Protein AF-A0A3B9R3A2-F1 (afdb_monomer_lite)

pLDDT: mean 71.06, std 8.5, range [55.0, 84.44]

Secondary structure (DSSP, 8-state):
-THHHHHHHHHHHHHHHHHHHHHTT--SHHHHHHHHHHHHHHH-

Radius of gyration: 12.18 Å; chains: 1; bounding box: 26×16×34 Å

Structure (mmCIF, N/CA/C/O backbone):
data_AF-A0A3B9R3A2-F1
#
_entry.id   AF-A0A3B9R3A2-F1
#
loop_
_atom_site.group_PDB
_atom_site.id
_atom_site.type_symbol
_atom_site.label_atom_id
_atom_site.label_alt_id
_atom_site.label_comp_id
_atom_site.label_asym_id
_atom_site.label_entity_id
_atom_site.label_seq_id
_atom_site.pdbx_PDB_ins_code
_atom_site.Cartn_x
_atom_site.Cartn_y
_atom_site.Cartn_z
_atom_site.occupancy
_atom_site.B_iso_or_equiv
_atom_site.auth_seq_id
_atom_site.auth_comp_id
_atom_site.auth_asym_id
_atom_site.auth_atom_id
_atom_site.pdbx_PDB_model_num
ATOM 1 N N . MET A 1 1 ? 10.149 -7.668 -22.260 1.00 56.69 1 MET A N 1
ATOM 2 C CA . MET A 1 1 ? 11.051 -6.704 -21.592 1.00 56.69 1 MET A CA 1
ATOM 3 C C . MET A 1 1 ? 10.432 -6.313 -20.256 1.00 56.69 1 MET A C 1
ATOM 5 O O . MET A 1 1 ? 9.415 -5.638 -20.248 1.00 56.69 1 MET A O 1
ATOM 9 N N . ASN A 1 2 ? 11.006 -6.788 -19.146 1.00 70.88 2 ASN A N 1
ATOM 10 C CA . ASN A 1 2 ? 10.459 -6.761 -17.772 1.00 70.88 2 ASN A CA 1
ATOM 11 C C . ASN A 1 2 ? 10.227 -5.372 -17.139 1.00 70.88 2 ASN A C 1
ATOM 13 O O . ASN A 1 2 ? 9.867 -5.281 -15.971 1.00 70.88 2 ASN A O 1
ATOM 17 N N . TRP A 1 3 ? 10.430 -4.288 -17.879 1.00 83.81 3 TRP A N 1
ATOM 18 C CA . TRP A 1 3 ? 10.333 -2.923 -17.362 1.00 83.81 3 TRP A CA 1
ATOM 19 C C . TRP A 1 3 ? 8.929 -2.544 -16.881 1.00 83.81 3 TRP A C 1
ATOM 21 O O . TRP A 1 3 ? 8.795 -1.847 -15.883 1.00 83.81 3 TRP A O 1
ATOM 31 N N . ILE A 1 4 ? 7.884 -3.055 -17.535 1.00 82.38 4 ILE A N 1
ATOM 32 C CA . ILE A 1 4 ? 6.490 -2.827 -17.123 1.00 82.38 4 ILE A CA 1
ATOM 33 C C . ILE A 1 4 ? 6.212 -3.401 -15.728 1.00 82.38 4 ILE A C 1
ATOM 35 O O . ILE A 1 4 ? 5.554 -2.753 -14.922 1.00 82.38 4 ILE A O 1
ATOM 39 N N . ILE A 1 5 ? 6.784 -4.564 -15.409 1.00 81.50 5 ILE A N 1
ATOM 40 C CA . ILE A 1 5 ? 6.626 -5.209 -14.098 1.00 81.50 5 ILE A CA 1
ATOM 41 C C . ILE A 1 5 ? 7.348 -4.405 -13.010 1.00 81.50 5 ILE A C 1
ATOM 43 O O . ILE A 1 5 ? 6.817 -4.244 -11.917 1.00 81.50 5 ILE A O 1
ATOM 47 N N . LEU A 1 6 ? 8.523 -3.843 -13.315 1.00 84.44 6 LEU A N 1
ATOM 48 C CA . LEU A 1 6 ? 9.263 -2.992 -12.376 1.00 84.44 6 LEU A CA 1
ATOM 49 C C . LEU A 1 6 ? 8.514 -1.687 -12.065 1.00 84.44 6 LEU A C 1
ATOM 51 O O . LEU A 1 6 ? 8.496 -1.251 -10.918 1.00 84.44 6 LEU A O 1
ATOM 55 N N . ILE A 1 7 ? 7.863 -1.087 -13.067 1.00 83.88 7 ILE A N 1
ATOM 56 C CA . ILE A 1 7 ? 7.042 0.117 -12.871 1.00 83.88 7 ILE A CA 1
ATOM 57 C C . ILE A 1 7 ? 5.803 -0.194 -12.023 1.00 83.88 7 ILE A C 1
ATOM 59 O O . ILE A 1 7 ? 5.501 0.556 -11.097 1.00 83.88 7 ILE A O 1
ATOM 63 N N . ILE A 1 8 ? 5.114 -1.307 -12.295 1.00 83.06 8 ILE A N 1
ATOM 64 C CA . ILE A 1 8 ? 3.945 -1.736 -11.510 1.00 83.06 8 ILE A CA 1
ATOM 65 C C . ILE A 1 8 ? 4.342 -2.013 -10.054 1.00 83.06 8 ILE A C 1
ATOM 67 O O . ILE A 1 8 ? 3.671 -1.531 -9.144 1.00 83.06 8 ILE A O 1
ATOM 71 N N . ALA A 1 9 ? 5.471 -2.692 -9.826 1.00 81.56 9 ALA A N 1
ATOM 72 C CA . ALA A 1 9 ? 5.990 -2.947 -8.483 1.00 81.56 9 ALA A CA 1
ATOM 73 C C . ALA A 1 9 ? 6.277 -1.646 -7.707 1.00 81.56 9 ALA A C 1
ATOM 75 O O . ALA A 1 9 ? 5.910 -1.533 -6.539 1.00 81.56 9 ALA A O 1
ATOM 76 N N . GLY A 1 10 ? 6.860 -0.635 -8.364 1.00 82.19 10 GLY A N 1
ATOM 77 C CA . GLY A 1 10 ? 7.115 0.668 -7.740 1.00 82.19 10 GLY A CA 1
ATOM 78 C C . GLY A 1 10 ? 5.836 1.431 -7.373 1.00 82.19 10 GLY A C 1
ATOM 79 O O . GLY A 1 10 ? 5.756 2.026 -6.300 1.00 82.19 10 GLY A O 1
ATOM 80 N N . ILE A 1 11 ? 4.807 1.386 -8.227 1.00 81.25 11 ILE A N 1
ATOM 81 C CA . ILE A 1 11 ? 3.504 2.018 -7.944 1.00 81.25 11 ILE A CA 1
ATOM 82 C C . ILE A 1 11 ? 2.824 1.346 -6.745 1.00 81.25 11 ILE A C 1
ATOM 84 O O . ILE A 1 11 ? 2.230 2.028 -5.907 1.00 81.25 11 ILE A O 1
ATOM 88 N N . PHE A 1 12 ? 2.959 0.027 -6.630 1.00 78.81 12 PHE A N 1
ATOM 89 C CA . PHE A 1 12 ? 2.420 -0.743 -5.515 1.00 78.81 12 PHE A CA 1
ATOM 90 C C . PHE A 1 12 ? 3.029 -0.343 -4.174 1.00 78.81 12 PHE A C 1
ATOM 92 O O . PHE A 1 12 ? 2.316 -0.150 -3.192 1.00 78.81 12 PHE A O 1
ATOM 99 N N . GLU A 1 13 ? 4.349 -0.180 -4.143 1.00 81.69 13 GLU A N 1
ATOM 100 C CA . GLU A 1 13 ? 5.090 0.167 -2.933 1.00 81.69 13 GLU A CA 1
ATOM 101 C C . GLU A 1 13 ? 4.720 1.570 -2.430 1.00 81.69 13 GLU A C 1
ATOM 103 O O . GLU A 1 13 ? 4.494 1.770 -1.233 1.00 81.69 13 GLU A O 1
ATOM 108 N N . VAL A 1 14 ? 4.539 2.525 -3.351 1.00 80.50 14 VAL A N 1
ATOM 109 C CA . VAL A 1 14 ? 4.065 3.878 -3.024 1.00 80.50 14 VAL A CA 1
ATOM 110 C C . VAL A 1 14 ? 2.617 3.853 -2.529 1.00 80.50 14 VAL A C 1
ATOM 112 O O . VAL A 1 14 ? 2.320 4.479 -1.512 1.00 80.50 14 VAL A O 1
ATOM 115 N N . ALA A 1 15 ? 1.720 3.105 -3.183 1.00 77.88 15 ALA A N 1
ATOM 116 C CA . ALA A 1 15 ? 0.329 2.963 -2.743 1.00 77.88 15 ALA A CA 1
ATOM 117 C C . ALA A 1 15 ? 0.231 2.330 -1.342 1.00 77.88 15 ALA A C 1
ATOM 119 O O . ALA A 1 15 ? -0.573 2.768 -0.515 1.00 77.88 15 ALA A O 1
ATOM 120 N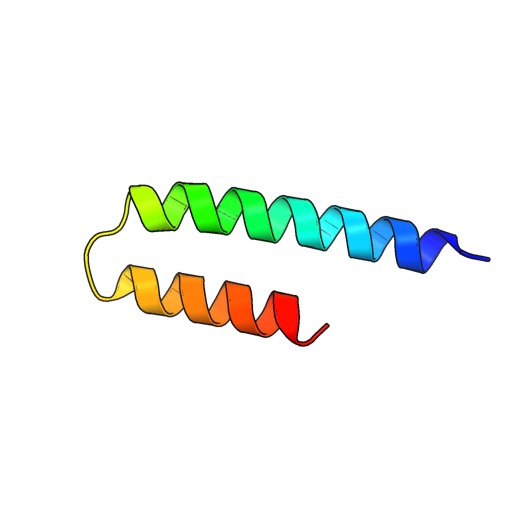 N . PHE A 1 16 ? 1.092 1.356 -1.043 1.00 74.75 16 PHE A N 1
ATOM 121 C CA . PHE A 1 16 ? 1.156 0.674 0.249 1.00 74.75 16 PHE A CA 1
ATOM 122 C C . PHE A 1 16 ? 1.677 1.586 1.367 1.00 74.75 16 PHE A C 1
ATOM 124 O O . PHE A 1 16 ? 1.075 1.673 2.440 1.00 74.75 16 PHE A O 1
ATOM 131 N N . ALA A 1 17 ? 2.766 2.317 1.108 1.00 80.62 17 ALA A N 1
ATOM 132 C CA . ALA A 1 17 ? 3.323 3.287 2.049 1.00 80.62 17 ALA A CA 1
ATOM 133 C C . ALA A 1 17 ? 2.339 4.433 2.330 1.00 80.62 17 ALA A C 1
ATOM 135 O O . ALA A 1 17 ? 2.164 4.847 3.479 1.00 80.62 17 ALA A O 1
ATOM 136 N N . PHE A 1 18 ? 1.641 4.894 1.289 1.00 75.00 18 PHE A N 1
ATOM 137 C CA . PHE A 1 18 ? 0.578 5.885 1.402 1.00 75.00 18 PHE A CA 1
ATOM 138 C C . PHE A 1 18 ? -0.564 5.330 2.285 1.00 75.00 18 PHE A C 1
ATOM 140 O O . PHE A 1 18 ? -0.993 6.019 3.215 1.00 75.00 18 PHE A O 1
ATOM 147 N N . CYS A 1 19 ? -0.975 4.060 2.090 1.00 74.75 19 CYS A N 1
ATOM 148 C CA . CYS A 1 19 ? -2.031 3.395 2.879 1.00 74.75 19 CYS A CA 1
ATOM 149 C C . CYS A 1 19 ? -1.713 3.332 4.359 1.00 74.75 19 CYS A C 1
ATOM 151 O O . CYS A 1 19 ? -2.545 3.705 5.185 1.00 74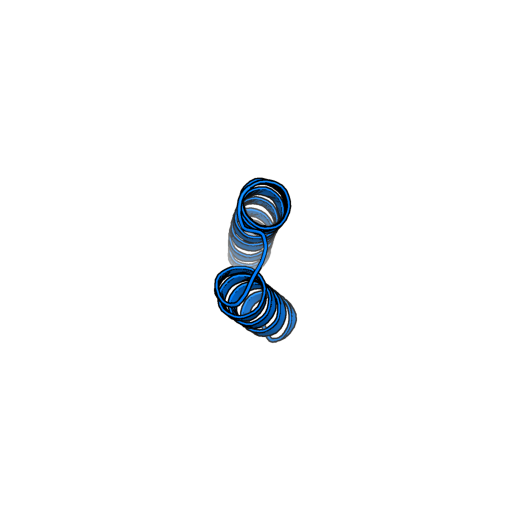.75 19 CYS A O 1
ATOM 153 N N . LEU A 1 20 ? -0.498 2.916 4.702 1.00 70.94 20 LEU A N 1
ATOM 154 C CA . LEU A 1 20 ? -0.062 2.842 6.092 1.00 70.94 20 LEU A CA 1
ATOM 155 C C . LEU A 1 20 ? 0.020 4.218 6.759 1.00 70.94 20 LEU A C 1
ATOM 157 O O . LEU A 1 20 ? -0.342 4.347 7.929 1.00 70.94 20 LEU A O 1
ATOM 161 N N . GLY A 1 21 ? 0.465 5.247 6.031 1.00 73.75 21 GLY A N 1
ATOM 162 C CA . GLY A 1 21 ? 0.541 6.613 6.553 1.00 73.75 21 GLY A CA 1
ATOM 163 C C . GLY A 1 21 ? -0.828 7.160 6.948 1.00 73.75 21 GLY A C 1
ATOM 164 O O . GLY A 1 21 ? -0.990 7.729 8.024 1.00 73.75 21 GLY A O 1
ATOM 165 N N . LYS A 1 22 ? -1.838 6.924 6.111 1.00 67.62 22 LYS A N 1
ATOM 166 C CA . LYS A 1 22 ? -3.171 7.513 6.290 1.00 67.62 22 LYS A CA 1
ATOM 167 C C . LYS A 1 22 ? -4.127 6.627 7.083 1.00 67.62 22 LYS A C 1
ATOM 169 O O . LYS A 1 22 ? -4.974 7.163 7.787 1.00 67.62 22 LYS A O 1
ATOM 174 N N . ALA A 1 23 ? -3.912 5.310 7.112 1.00 64.81 23 ALA A N 1
ATOM 175 C CA . ALA A 1 23 ? -4.542 4.419 8.089 1.00 64.81 23 ALA A CA 1
ATOM 176 C C . ALA A 1 23 ? -4.134 4.747 9.538 1.00 64.81 23 ALA A C 1
ATOM 178 O O . ALA A 1 23 ? -4.917 4.522 10.456 1.00 64.81 23 ALA A O 1
ATOM 179 N N . LYS A 1 24 ? -2.928 5.294 9.759 1.00 63.88 24 LYS A N 1
ATOM 180 C CA . LYS A 1 24 ? -2.495 5.761 11.088 1.00 63.88 24 LYS A CA 1
ATOM 181 C C . LYS A 1 24 ? -3.104 7.103 11.499 1.00 63.88 24 LYS A C 1
ATOM 183 O O . LYS A 1 24 ? -3.172 7.373 12.693 1.00 63.88 24 LYS A O 1
ATOM 188 N N . GLU A 1 25 ? -3.497 7.940 10.543 1.00 64.75 25 GLU A N 1
ATOM 189 C CA . GLU A 1 25 ? -3.981 9.303 10.803 1.00 64.75 25 GLU A CA 1
ATOM 190 C C . GLU A 1 25 ? -5.518 9.380 10.856 1.00 64.75 25 GLU A C 1
ATOM 192 O O . GLU A 1 25 ? -6.078 10.128 11.653 1.00 64.75 25 GLU A O 1
ATOM 197 N N . SER A 1 26 ? -6.215 8.555 10.071 1.00 56.16 26 SER A N 1
ATOM 198 C CA . SER A 1 26 ? -7.678 8.541 10.000 1.00 56.16 26 SER A CA 1
ATOM 199 C C . SER A 1 26 ? -8.297 7.457 10.892 1.00 56.16 26 SER A C 1
ATOM 201 O O . SER A 1 26 ? -8.212 6.268 10.596 1.00 56.16 26 SER A O 1
ATOM 203 N N . THR A 1 27 ? -8.999 7.863 11.956 1.00 55.00 27 THR A N 1
ATOM 204 C CA . THR A 1 27 ? -9.817 6.976 12.809 1.00 55.00 27 THR A CA 1
ATOM 205 C C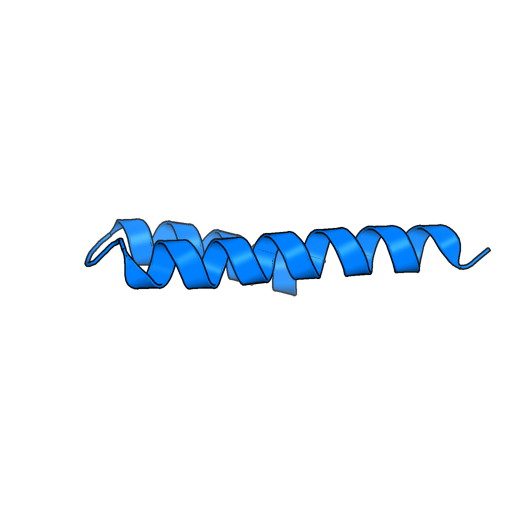 . THR A 1 27 ? -11.296 7.156 12.457 1.00 55.00 27 THR A C 1
ATOM 207 O O . THR A 1 27 ? -11.906 8.150 12.839 1.00 55.00 27 THR A O 1
ATOM 210 N N . GLY A 1 28 ? -11.877 6.214 11.702 1.00 67.19 28 GLY A N 1
ATOM 211 C CA . GLY A 1 28 ? -13.290 6.245 11.294 1.00 67.19 28 GLY A CA 1
ATOM 212 C C . GLY A 1 28 ? -13.527 5.801 9.844 1.00 67.19 28 GLY A C 1
ATOM 213 O O . GLY A 1 28 ? -12.831 4.932 9.327 1.00 67.19 28 GLY A O 1
ATOM 214 N N . ASN A 1 29 ? -14.510 6.412 9.171 1.00 60.53 29 ASN A N 1
ATOM 215 C CA . ASN A 1 29 ? -14.976 6.050 7.818 1.00 60.53 29 ASN A CA 1
ATOM 216 C C . ASN A 1 29 ? -13.913 6.217 6.706 1.00 60.53 29 ASN A C 1
ATOM 218 O O . ASN A 1 29 ? -13.993 5.592 5.651 1.00 60.53 29 ASN A O 1
ATOM 222 N N . GLU A 1 30 ? -12.889 7.032 6.942 1.00 61.03 30 GLU A N 1
ATOM 223 C CA . GLU A 1 30 ? -11.775 7.249 6.012 1.00 61.03 30 GLU A CA 1
ATOM 224 C C . GLU A 1 30 ? -10.826 6.038 5.934 1.00 61.03 30 GLU A C 1
ATOM 226 O O . GLU A 1 30 ? -10.260 5.774 4.875 1.00 61.03 30 GLU A O 1
ATOM 231 N N . MET A 1 31 ? -10.721 5.230 6.998 1.00 62.88 31 MET A N 1
ATOM 232 C CA . MET A 1 31 ? -9.960 3.972 6.989 1.00 62.88 31 MET A CA 1
ATOM 233 C C . MET A 1 31 ? -10.512 2.984 5.948 1.00 62.88 31 MET A C 1
ATOM 235 O O . MET A 1 31 ? -9.746 2.258 5.319 1.00 62.88 31 MET A O 1
ATOM 239 N N . TYR A 1 32 ? -11.830 2.991 5.720 1.00 60.84 32 TYR A N 1
ATOM 240 C CA . TYR A 1 32 ? -12.494 2.136 4.730 1.00 60.84 32 TYR A CA 1
ATOM 241 C C . TYR A 1 32 ? -12.154 2.536 3.288 1.00 60.84 32 TYR A C 1
ATOM 243 O O . 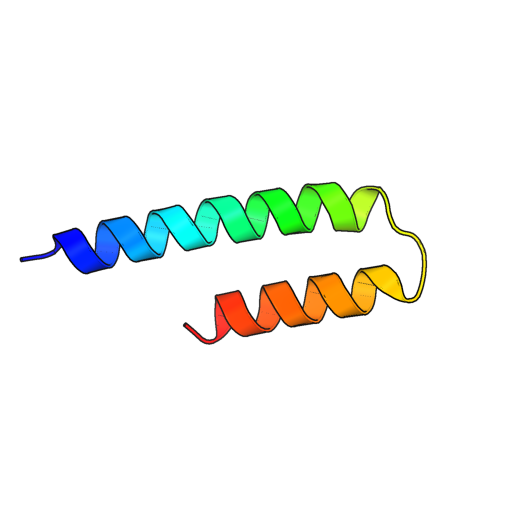TYR A 1 32 ? -11.907 1.671 2.452 1.00 60.84 32 TYR A O 1
ATOM 251 N N . LEU A 1 33 ? -12.068 3.841 3.003 1.00 64.56 33 LEU A N 1
ATOM 252 C CA . LEU A 1 33 ? -11.617 4.362 1.704 1.00 64.56 33 LEU A CA 1
ATOM 253 C C . LEU A 1 33 ? -10.170 3.954 1.399 1.00 64.56 33 LEU A C 1
ATOM 255 O O . LEU A 1 33 ? -9.850 3.583 0.270 1.00 64.56 33 LEU A O 1
ATOM 259 N N . TRP A 1 34 ? -9.313 3.956 2.418 1.00 67.31 34 TRP A N 1
ATOM 260 C CA . TRP A 1 34 ? -7.929 3.503 2.301 1.00 67.31 34 TRP A CA 1
ATOM 261 C C . TRP A 1 34 ? -7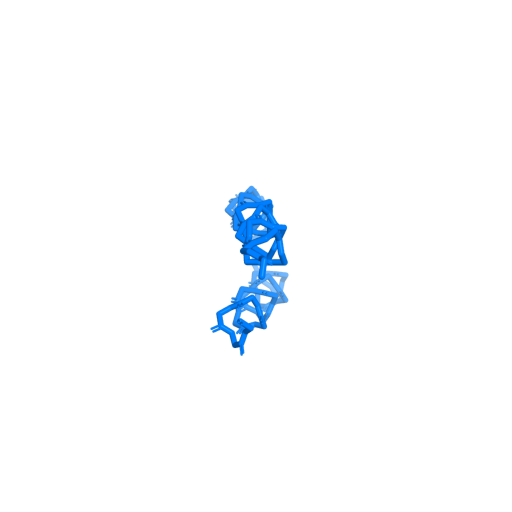.800 1.987 2.151 1.00 67.31 34 TRP A C 1
ATOM 263 O O . TRP A 1 34 ? -7.002 1.525 1.340 1.00 67.31 34 TRP A O 1
ATOM 273 N N . TYR A 1 35 ? -8.639 1.210 2.837 1.00 65.44 35 TYR A N 1
ATOM 274 C CA . TYR A 1 35 ? -8.732 -0.237 2.631 1.00 65.44 35 TYR A CA 1
ATOM 275 C C . TYR A 1 35 ? -9.230 -0.610 1.227 1.00 65.44 35 TYR A C 1
ATOM 277 O O . TYR A 1 35 ? -8.758 -1.589 0.656 1.00 65.44 35 TYR A O 1
ATOM 285 N N . ILE A 1 36 ? -10.139 0.174 0.638 1.00 69.12 36 ILE A N 1
ATOM 286 C CA . ILE A 1 36 ? -10.567 -0.006 -0.759 1.00 69.12 36 ILE A CA 1
ATOM 287 C C . ILE A 1 36 ? -9.415 0.315 -1.723 1.00 69.12 36 ILE A C 1
ATOM 289 O O . ILE A 1 36 ? -9.182 -0.445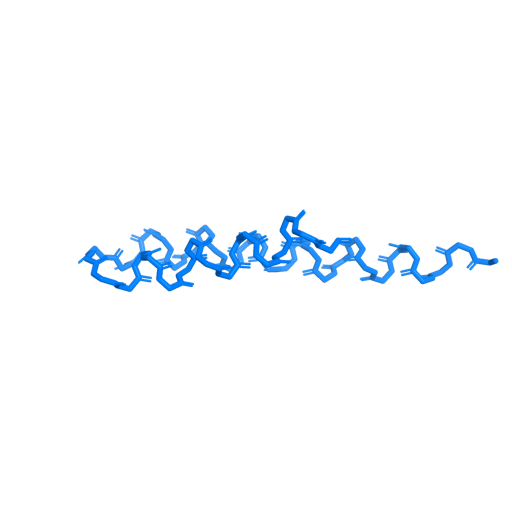 -2.661 1.00 69.12 36 ILE A O 1
ATOM 293 N N . GLY A 1 37 ? -8.651 1.385 -1.470 1.00 69.38 37 GLY A N 1
ATOM 294 C CA . GLY A 1 37 ? -7.429 1.690 -2.226 1.00 69.38 37 GLY A CA 1
ATOM 295 C C . GLY A 1 37 ? -6.386 0.569 -2.141 1.00 69.38 37 GLY A C 1
ATOM 296 O O . GLY A 1 37 ? -5.768 0.218 -3.143 1.00 69.38 37 GLY A O 1
ATOM 297 N N . PHE A 1 38 ? -6.261 -0.057 -0.971 1.00 67.69 38 PHE A N 1
ATOM 298 C CA . PHE A 1 38 ? -5.399 -1.213 -0.738 1.00 67.69 38 PHE A CA 1
ATOM 299 C C . PHE A 1 38 ? -5.882 -2.480 -1.462 1.00 67.69 38 PHE A C 1
ATOM 301 O O . PHE A 1 38 ? -5.073 -3.214 -2.015 1.00 67.69 38 PHE A O 1
ATOM 308 N N . LEU A 1 39 ? -7.195 -2.730 -1.501 1.00 68.81 39 LEU A N 1
ATOM 309 C CA . LEU A 1 39 ? -7.804 -3.845 -2.240 1.00 68.81 39 LEU A CA 1
ATOM 310 C C . LEU A 1 39 ? -7.660 -3.692 -3.756 1.00 68.81 39 LEU A C 1
ATOM 312 O O . LEU A 1 39 ? -7.446 -4.682 -4.445 1.00 68.81 39 LEU A O 1
ATOM 316 N N . ILE A 1 40 ? -7.759 -2.465 -4.271 1.00 69.44 40 ILE A N 1
ATOM 317 C CA . ILE A 1 40 ? -7.533 -2.164 -5.690 1.00 69.44 40 ILE A CA 1
ATOM 318 C C . ILE A 1 40 ? -6.056 -2.320 -6.045 1.00 69.44 40 ILE A C 1
ATOM 320 O O . ILE A 1 40 ? -5.764 -2.848 -7.113 1.00 69.44 40 ILE A O 1
ATOM 324 N N . ALA A 1 41 ? -5.143 -1.920 -5.151 1.00 67.94 41 ALA A N 1
ATOM 325 C CA . ALA A 1 41 ? -3.735 -2.265 -5.297 1.00 67.94 41 ALA A CA 1
ATOM 326 C C . ALA A 1 41 ? -3.596 -3.793 -5.351 1.00 67.94 41 ALA A C 1
ATOM 328 O O . ALA A 1 41 ? -3.158 -4.300 -6.364 1.00 67.94 41 ALA A O 1
ATOM 329 N N . LEU A 1 42 ? -4.106 -4.539 -4.364 1.00 63.62 42 LEU A N 1
ATOM 330 C CA . LEU A 1 42 ? -4.061 -6.012 -4.335 1.00 63.62 42 LEU A CA 1
ATOM 331 C C . LEU A 1 42 ? -4.654 -6.717 -5.574 1.00 63.62 42 LEU A C 1
ATOM 333 O O . LEU A 1 42 ? -4.287 -7.856 -5.851 1.00 63.62 42 LEU A O 1
ATOM 337 N N . ALA A 1 43 ? -5.598 -6.084 -6.273 1.00 65.81 43 ALA A N 1
ATOM 338 C CA . ALA A 1 43 ? -6.274 -6.645 -7.442 1.00 65.81 43 ALA A CA 1
ATOM 339 C C . ALA A 1 43 ? -5.514 -6.452 -8.772 1.00 65.81 43 ALA A C 1
ATOM 341 O O . ALA A 1 43 ? -5.907 -7.063 -9.769 1.00 65.81 43 ALA A O 1
ATOM 342 N N . ILE A 1 44 ? -4.472 -5.612 -8.798 1.00 62.62 44 ILE A N 1
ATOM 343 C CA . ILE A 1 44 ? -3.566 -5.375 -9.939 1.00 62.62 44 ILE A CA 1
ATOM 344 C C . ILE A 1 44 ? -2.256 -6.141 -9.745 1.00 62.62 44 ILE A C 1
ATOM 346 O O . ILE A 1 44 ? -1.721 -6.627 -10.767 1.00 62.62 44 ILE A O 1
#

Sequence (44 aa):
MNWIILIIAGIFEVAFAFCLGKAKESTGNEMYLWYIGFLIALAI

Foldseek 3Di:
DCVVVVVLVVVLVVLVVVLVVVCVVDDPPVNVVSVVSNVVNVVD